Protein AF-A0A2G7GZM2-F1 (afdb_monomer)

Foldseek 3Di:
DDPVVVVVVLQPDPQVVLQVVLVVLVVLLVVLQVQLVVCVVVVVNVVSVVSVVVSVVSVVVSVVSVVVLVVCVVVPRPHDHDDPDD

Structure (mmCIF, N/CA/C/O backbone):
data_AF-A0A2G7GZM2-F1
#
_entry.id   AF-A0A2G7GZM2-F1
#
loop_
_atom_site.group_PDB
_atom_site.id
_atom_site.type_symbol
_atom_site.label_atom_id
_atom_site.label_alt_id
_atom_site.label_comp_id
_atom_site.label_asym_id
_atom_site.label_entity_id
_atom_site.label_seq_id
_atom_site.pdbx_PDB_ins_code
_atom_site.Cartn_x
_atom_site.Cartn_y
_atom_site.Cartn_z
_atom_site.occupancy
_atom_site.B_iso_or_equiv
_atom_site.auth_seq_id
_atom_site.auth_comp_id
_atom_site.auth_asym_id
_atom_site.auth_atom_id
_atom_site.pdbx_PDB_model_num
ATOM 1 N N . MET A 1 1 ? 9.341 1.531 22.564 1.00 60.84 1 MET A N 1
ATOM 2 C CA . MET A 1 1 ? 7.927 1.972 22.564 1.00 60.84 1 MET A CA 1
ATOM 3 C C . MET A 1 1 ? 7.132 0.929 23.345 1.00 60.84 1 MET A C 1
ATOM 5 O O . MET A 1 1 ? 7.407 -0.245 23.144 1.00 60.84 1 MET A O 1
ATOM 9 N N . SER A 1 2 ? 6.264 1.299 24.293 1.00 78.00 2 SER A N 1
ATOM 10 C CA . SER A 1 2 ? 5.506 0.296 25.068 1.00 78.00 2 SER A CA 1
ATOM 11 C C . SER A 1 2 ? 4.223 -0.119 24.340 1.00 78.00 2 SER A C 1
ATOM 13 O O . SER A 1 2 ? 3.644 0.673 23.598 1.00 78.00 2 SER A O 1
ATOM 15 N N . LEU A 1 3 ? 3.776 -1.353 24.581 1.00 79.38 3 LEU A N 1
ATOM 16 C CA . LEU A 1 3 ? 2.592 -1.968 23.965 1.00 79.38 3 LEU A CA 1
ATOM 17 C C . LEU A 1 3 ? 1.317 -1.088 24.025 1.00 79.38 3 LEU A C 1
ATOM 19 O O . LEU A 1 3 ? 0.637 -0.965 23.008 1.00 79.38 3 LEU A O 1
ATOM 23 N N . PRO A 1 4 ? 1.029 -0.371 25.134 1.00 85.81 4 PRO A N 1
ATOM 24 C CA . PRO A 1 4 ? -0.116 0.542 25.200 1.00 85.81 4 PRO A CA 1
ATOM 25 C C . PRO A 1 4 ? -0.040 1.724 24.224 1.00 85.81 4 PRO A C 1
ATOM 27 O O . PRO A 1 4 ? -1.064 2.155 23.703 1.00 85.81 4 PRO A O 1
ATOM 30 N N . HIS A 1 5 ? 1.159 2.252 23.950 1.00 84.88 5 HIS A N 1
ATOM 31 C CA . HIS A 1 5 ? 1.320 3.376 23.023 1.00 84.88 5 HIS A CA 1
ATOM 32 C C . HIS A 1 5 ? 1.091 2.954 21.569 1.00 84.88 5 HIS A C 1
ATOM 34 O O . HIS A 1 5 ? 0.509 3.723 20.809 1.00 84.88 5 HIS A O 1
ATOM 40 N N . LEU A 1 6 ? 1.502 1.735 21.201 1.00 84.12 6 LEU A N 1
ATOM 41 C CA . LEU A 1 6 ? 1.210 1.159 19.885 1.00 84.12 6 LEU A CA 1
ATOM 42 C C . LEU A 1 6 ? -0.296 0.963 19.705 1.00 84.12 6 LEU A C 1
ATOM 44 O O . LEU A 1 6 ? -0.863 1.460 18.740 1.00 84.12 6 LEU A O 1
ATOM 48 N N . HIS A 1 7 ? -0.963 0.350 20.682 1.00 87.38 7 HIS A N 1
ATOM 49 C CA . HIS A 1 7 ? -2.411 0.151 20.638 1.00 87.38 7 HIS A CA 1
ATOM 50 C C . HIS A 1 7 ? -3.176 1.489 20.539 1.00 87.38 7 HIS A C 1
ATOM 52 O O . HIS A 1 7 ? -4.109 1.632 19.752 1.00 87.38 7 HIS A O 1
ATOM 58 N N . ALA A 1 8 ? -2.752 2.512 21.291 1.00 89.56 8 ALA A N 1
ATOM 59 C CA . ALA A 1 8 ? -3.340 3.850 21.218 1.00 89.56 8 ALA A CA 1
ATOM 60 C C . ALA A 1 8 ? -3.058 4.579 19.891 1.00 89.56 8 ALA A C 1
ATOM 62 O O . ALA A 1 8 ? -3.821 5.466 19.506 1.00 89.56 8 ALA A O 1
ATOM 63 N N . ALA A 1 9 ? -1.955 4.266 19.209 1.00 89.25 9 ALA A N 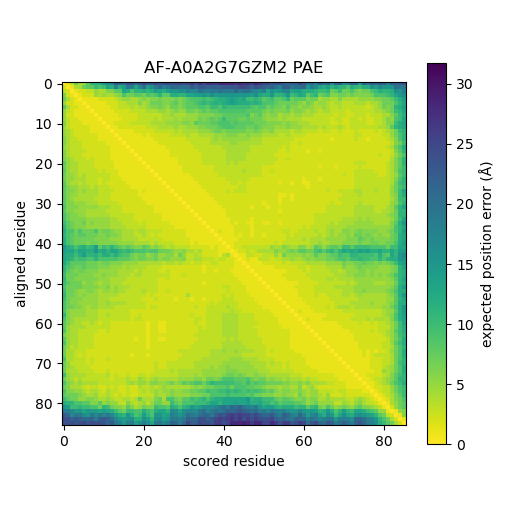1
ATOM 64 C CA . ALA A 1 9 ? -1.694 4.769 17.865 1.00 89.25 9 ALA A CA 1
ATOM 65 C C . ALA A 1 9 ? -2.637 4.101 16.857 1.00 89.25 9 ALA A C 1
ATOM 67 O O . ALA A 1 9 ? -3.352 4.812 16.163 1.00 89.25 9 ALA A O 1
ATOM 68 N N . LEU A 1 10 ? -2.729 2.767 16.878 1.00 90.81 10 LEU A N 1
ATOM 69 C CA . LEU A 1 10 ? -3.589 1.979 15.988 1.00 90.81 10 LEU A CA 1
ATOM 70 C C . LEU A 1 10 ? -5.078 2.339 16.112 1.00 90.81 10 LEU A C 1
ATOM 72 O O . LEU A 1 10 ? -5.775 2.434 15.107 1.00 90.81 10 LEU A O 1
ATOM 76 N N . ASN A 1 11 ? -5.561 2.623 17.326 1.00 90.56 11 ASN A N 1
ATOM 77 C CA . ASN A 1 11 ? -6.944 3.072 17.542 1.00 90.56 11 ASN A CA 1
ATOM 78 C C . ASN A 1 11 ? -7.237 4.472 16.988 1.00 90.56 11 ASN A C 1
ATOM 80 O O . ASN A 1 11 ? -8.395 4.810 16.766 1.00 90.56 11 ASN A O 1
ATOM 84 N N . ARG A 1 12 ? -6.211 5.311 16.823 1.00 93.38 12 ARG A N 1
ATOM 85 C CA . ARG A 1 12 ? -6.349 6.665 16.268 1.00 93.38 12 ARG A CA 1
ATOM 86 C C . ARG A 1 12 ? -6.043 6.720 14.775 1.00 93.38 12 ARG A C 1
ATOM 88 O O . ARG A 1 12 ? -6.207 7.781 14.181 1.00 93.38 12 ARG A O 1
ATOM 95 N N . THR A 1 13 ? -5.571 5.621 14.192 1.00 94.12 13 THR A N 1
ATOM 96 C CA . THR A 1 13 ? -5.304 5.524 12.761 1.00 94.12 13 THR A CA 1
ATOM 97 C C . THR A 1 13 ? -6.608 5.658 11.990 1.00 94.12 13 THR A C 1
ATOM 99 O O . THR A 1 13 ? -7.574 4.942 12.251 1.00 94.12 13 THR A O 1
ATOM 102 N N . ASP A 1 14 ? -6.618 6.554 11.009 1.00 94.94 14 ASP A N 1
ATOM 103 C CA . ASP A 1 14 ? -7.646 6.559 9.978 1.00 94.94 14 ASP A CA 1
ATOM 104 C C . ASP A 1 14 ? -7.329 5.446 8.974 1.00 94.94 14 ASP A C 1
ATOM 106 O O . ASP A 1 14 ? -6.475 5.581 8.095 1.00 94.94 14 ASP A O 1
ATOM 110 N N . TRP A 1 15 ? -7.981 4.303 9.164 1.00 93.88 15 TRP A N 1
ATOM 111 C CA . TRP A 1 15 ? -7.748 3.110 8.358 1.00 93.88 15 TRP A CA 1
ATOM 112 C C . TRP A 1 15 ? -8.230 3.255 6.914 1.00 93.88 15 TRP A C 1
ATOM 114 O O . TRP A 1 15 ? -7.667 2.608 6.035 1.00 93.88 15 TRP A O 1
ATOM 124 N N . ALA A 1 16 ? -9.224 4.109 6.654 1.00 93.25 16 ALA A N 1
ATOM 125 C CA . ALA A 1 16 ? -9.682 4.380 5.296 1.00 93.25 16 ALA A CA 1
ATOM 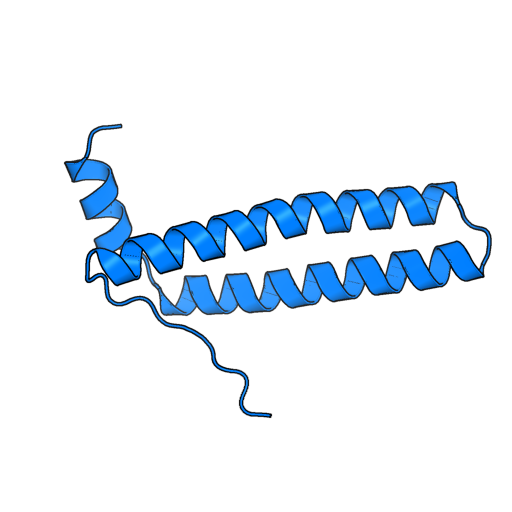126 C C . ALA A 1 16 ? -8.631 5.196 4.536 1.00 93.25 16 ALA A C 1
ATOM 128 O O . ALA A 1 16 ? -8.210 4.793 3.452 1.00 93.25 16 ALA A O 1
ATOM 129 N N . ALA A 1 17 ? -8.120 6.266 5.152 1.00 94.00 17 ALA A N 1
ATOM 130 C CA . ALA A 1 17 ? -7.041 7.060 4.569 1.00 94.00 17 ALA A CA 1
ATOM 131 C C . ALA A 1 17 ? -5.764 6.228 4.350 1.00 94.00 17 ALA A C 1
ATOM 133 O O . ALA A 1 17 ? -5.098 6.367 3.325 1.00 94.00 17 ALA A O 1
ATOM 134 N N . LEU A 1 18 ? -5.429 5.327 5.283 1.00 94.31 18 LEU A N 1
ATOM 135 C CA . LEU A 1 18 ? -4.291 4.419 5.117 1.00 94.31 18 LEU A CA 1
ATOM 136 C C . LEU A 1 18 ? -4.485 3.468 3.925 1.00 94.31 18 LEU A C 1
ATOM 138 O O . LEU A 1 18 ? -3.547 3.238 3.161 1.00 94.31 18 LEU A O 1
ATOM 142 N N . ALA A 1 19 ? -5.694 2.931 3.744 1.00 93.19 19 ALA A N 1
ATOM 143 C CA . ALA A 1 19 ? -6.010 2.053 2.623 1.00 93.19 19 ALA A CA 1
ATOM 144 C C . ALA A 1 19 ? -5.945 2.790 1.274 1.00 93.19 19 ALA A C 1
ATOM 146 O O . ALA A 1 19 ? -5.414 2.242 0.309 1.00 93.19 19 ALA A O 1
ATOM 147 N N . GLU A 1 20 ? -6.405 4.043 1.212 1.00 93.69 20 GLU A N 1
ATOM 148 C CA . GLU A 1 20 ? -6.255 4.906 0.029 1.00 93.69 20 GLU A CA 1
ATOM 149 C C . GLU A 1 20 ? -4.782 5.163 -0.301 1.00 93.69 20 GLU A C 1
ATOM 151 O O . GLU A 1 20 ? -4.364 5.005 -1.448 1.00 93.69 20 GLU A O 1
ATOM 156 N N . GLN A 1 21 ? -3.967 5.488 0.708 1.00 94.12 21 GLN A N 1
ATOM 157 C CA . GLN A 1 21 ? -2.525 5.684 0.533 1.00 94.12 21 GLN A CA 1
ATOM 158 C C . GLN A 1 21 ? -1.830 4.419 0.030 1.00 94.12 21 GLN A C 1
ATOM 160 O O . GLN A 1 21 ? -0.972 4.500 -0.848 1.00 94.12 21 GLN A O 1
ATOM 165 N N . LYS A 1 22 ? -2.219 3.251 0.549 1.00 94.69 22 LYS A N 1
ATOM 166 C CA . LYS A 1 22 ? -1.714 1.960 0.078 1.00 94.69 22 LYS A CA 1
ATOM 167 C C . LYS A 1 22 ? -2.075 1.726 -1.390 1.00 94.69 22 LYS A C 1
ATOM 169 O O . LYS A 1 22 ? -1.215 1.315 -2.163 1.00 94.69 22 LYS A O 1
ATOM 174 N N . GLY A 1 23 ? -3.321 2.006 -1.778 1.00 94.00 23 GLY A N 1
ATOM 175 C CA . GLY A 1 23 ? -3.773 1.907 -3.168 1.00 94.00 23 GLY A CA 1
ATOM 176 C C . GLY A 1 23 ? -2.955 2.804 -4.098 1.00 94.00 23 GLY A C 1
ATOM 177 O O . GLY A 1 23 ? -2.382 2.322 -5.073 1.00 94.00 23 GLY A O 1
ATOM 178 N N . ALA A 1 24 ? -2.800 4.080 -3.739 1.00 94.19 24 ALA A N 1
ATOM 179 C CA . ALA A 1 24 ? -1.980 5.018 -4.500 1.00 94.19 24 ALA A CA 1
ATOM 180 C C . ALA A 1 24 ? -0.517 4.554 -4.600 1.00 94.19 24 ALA A C 1
ATOM 182 O O . ALA A 1 24 ? 0.086 4.620 -5.669 1.00 94.19 24 ALA A O 1
ATOM 183 N N . LEU A 1 25 ? 0.069 4.046 -3.513 1.00 94.62 25 LEU A N 1
ATOM 184 C CA . LEU A 1 25 ? 1.432 3.514 -3.522 1.00 94.62 25 LEU A CA 1
ATOM 185 C C . LEU A 1 25 ? 1.572 2.300 -4.459 1.00 94.62 25 LEU A C 1
ATOM 187 O O . LEU A 1 25 ? 2.556 2.210 -5.193 1.00 94.62 25 LEU A O 1
ATOM 191 N N . ALA A 1 26 ? 0.580 1.406 -4.498 1.00 94.75 26 ALA A N 1
ATOM 192 C CA . ALA A 1 26 ? 0.561 0.267 -5.417 1.00 94.75 26 ALA A CA 1
ATOM 193 C C . ALA A 1 26 ? 0.541 0.707 -6.890 1.00 94.75 26 ALA A C 1
ATOM 195 O O . ALA A 1 26 ? 1.249 0.129 -7.718 1.00 94.75 26 ALA A O 1
ATOM 196 N N . GLU A 1 27 ? -0.194 1.773 -7.214 1.00 94.88 27 GLU A N 1
ATOM 197 C CA . GLU A 1 27 ? -0.170 2.383 -8.548 1.00 94.88 27 GLU A CA 1
ATOM 198 C C . GLU A 1 27 ? 1.212 2.958 -8.896 1.00 94.88 27 GLU A C 1
ATOM 200 O O . GLU A 1 27 ? 1.688 2.779 -10.019 1.00 94.88 27 GLU A O 1
ATOM 205 N N . HIS A 1 28 ? 1.903 3.584 -7.936 1.00 94.69 28 HIS A N 1
ATOM 206 C CA . HIS A 1 28 ? 3.261 4.101 -8.150 1.00 94.69 28 HIS A CA 1
ATOM 207 C C . HIS A 1 28 ? 4.270 2.975 -8.406 1.00 94.69 28 HIS A C 1
ATOM 209 O O . HIS A 1 28 ? 5.101 3.092 -9.307 1.00 94.69 28 HIS A O 1
ATOM 215 N N . VAL A 1 29 ? 4.171 1.858 -7.678 1.00 95.25 29 VAL A N 1
ATOM 216 C CA . VAL A 1 29 ? 4.992 0.663 -7.934 1.00 95.25 29 VAL A CA 1
ATOM 217 C C . VAL A 1 29 ? 4.737 0.113 -9.334 1.00 95.25 29 VAL A C 1
ATOM 219 O O . VAL A 1 29 ? 5.682 -0.182 -10.069 1.00 95.25 29 VAL A O 1
ATOM 222 N N . ALA A 1 30 ? 3.469 -0.015 -9.731 1.00 95.06 30 ALA A N 1
ATOM 223 C CA . ALA A 1 30 ? 3.113 -0.465 -11.073 1.00 95.06 30 ALA A CA 1
ATOM 224 C C . ALA A 1 30 ? 3.692 0.464 -12.155 1.00 95.06 30 ALA A C 1
ATOM 226 O O . ALA A 1 30 ? 4.267 -0.019 -13.133 1.00 95.06 30 ALA A O 1
ATOM 227 N N . ALA A 1 31 ? 3.618 1.783 -11.954 1.00 94.75 31 ALA A N 1
ATOM 228 C CA . ALA A 1 31 ? 4.200 2.767 -12.861 1.00 94.75 31 ALA A CA 1
ATOM 229 C C . ALA A 1 31 ? 5.734 2.657 -12.944 1.00 94.75 31 ALA A C 1
ATOM 231 O O . ALA A 1 31 ? 6.286 2.687 -14.044 1.00 94.75 31 ALA A O 1
ATOM 232 N N . ALA A 1 32 ? 6.427 2.468 -11.816 1.00 94.25 32 ALA A N 1
ATOM 233 C CA . ALA A 1 32 ? 7.880 2.282 -11.789 1.00 94.25 32 ALA A CA 1
ATOM 234 C C . ALA A 1 32 ? 8.313 1.015 -12.549 1.00 94.25 32 ALA A C 1
ATOM 236 O O . ALA A 1 32 ? 9.241 1.060 -13.358 1.00 94.25 32 ALA A O 1
ATOM 237 N N . ARG A 1 33 ? 7.586 -0.098 -12.381 1.00 95.25 33 ARG A N 1
ATOM 238 C CA . ARG A 1 33 ? 7.829 -1.339 -13.140 1.00 95.25 33 ARG A CA 1
ATOM 239 C C . ARG A 1 33 ? 7.594 -1.162 -14.641 1.00 95.25 33 ARG A C 1
ATOM 241 O O . ARG A 1 33 ? 8.357 -1.699 -15.444 1.00 95.25 33 ARG A O 1
ATOM 248 N N . LEU A 1 34 ? 6.565 -0.403 -15.024 1.00 96.19 34 LEU A N 1
ATOM 249 C CA . LEU A 1 34 ? 6.299 -0.065 -16.424 1.00 96.19 34 LEU A CA 1
ATOM 250 C C . LEU A 1 34 ? 7.440 0.780 -17.015 1.00 96.19 34 LEU A C 1
ATOM 252 O O . LEU A 1 34 ? 7.896 0.503 -18.123 1.00 96.19 34 LEU A O 1
ATOM 256 N N . ALA A 1 35 ? 7.928 1.772 -16.265 1.00 95.00 35 ALA A N 1
ATOM 257 C CA . ALA A 1 35 ? 9.055 2.605 -16.671 1.00 95.00 35 ALA A CA 1
ATOM 258 C C . ALA A 1 35 ? 10.336 1.777 -16.854 1.00 95.00 35 ALA A C 1
ATOM 260 O O . ALA A 1 35 ? 10.990 1.906 -17.887 1.00 95.00 35 ALA A O 1
ATOM 261 N N . HIS A 1 36 ? 10.648 0.873 -15.917 1.00 95.94 36 HIS A N 1
ATOM 262 C CA . HIS A 1 36 ? 11.748 -0.086 -16.068 1.00 95.94 36 HIS A CA 1
ATOM 263 C C . HIS A 1 36 ? 11.607 -0.899 -17.363 1.00 95.94 36 HIS A C 1
ATOM 265 O O . HIS A 1 36 ? 12.555 -0.974 -18.140 1.00 95.94 36 HIS A O 1
ATOM 271 N N . ALA A 1 37 ? 10.425 -1.462 -17.638 1.00 95.50 37 ALA A N 1
ATOM 272 C CA . ALA A 1 37 ? 10.203 -2.261 -18.843 1.00 95.50 37 ALA A CA 1
ATOM 273 C C . ALA A 1 37 ? 10.415 -1.453 -20.138 1.00 95.50 37 ALA A C 1
ATOM 275 O O . ALA A 1 37 ? 11.011 -1.965 -21.085 1.00 95.50 37 ALA A O 1
ATOM 276 N N . GLY A 1 38 ? 9.965 -0.193 -20.170 1.00 96.25 38 GLY A N 1
ATOM 277 C CA . GLY A 1 38 ? 10.194 0.713 -21.298 1.00 96.25 38 GLY A CA 1
ATOM 278 C C . GLY A 1 38 ? 11.676 1.039 -21.498 1.00 96.25 38 GLY A C 1
ATOM 279 O O . GLY A 1 38 ? 12.202 0.871 -22.594 1.00 96.25 38 GLY A O 1
ATOM 280 N N . LEU A 1 39 ? 12.371 1.424 -20.426 1.00 96.00 39 LEU A N 1
ATOM 281 C CA . LEU A 1 39 ? 13.795 1.775 -20.463 1.00 96.00 39 LEU A CA 1
ATOM 282 C C . LEU A 1 39 ? 14.679 0.580 -20.843 1.00 96.00 39 LEU A C 1
ATOM 284 O O . LEU A 1 39 ? 15.603 0.731 -21.640 1.00 96.00 39 LEU A O 1
ATOM 288 N N . ALA A 1 40 ? 14.368 -0.611 -20.329 1.00 95.06 40 ALA A N 1
ATOM 289 C CA . ALA A 1 40 ? 15.065 -1.843 -20.683 1.00 95.06 40 ALA A CA 1
ATOM 290 C C . ALA A 1 40 ? 14.865 -2.202 -22.166 1.00 95.06 40 ALA A C 1
ATOM 292 O O . ALA A 1 40 ? 15.811 -2.604 -22.840 1.00 95.06 40 ALA A O 1
ATOM 293 N N . ALA A 1 41 ? 13.656 -2.013 -22.709 1.00 95.88 41 ALA A N 1
ATOM 294 C CA . ALA A 1 41 ? 13.384 -2.249 -24.128 1.00 95.88 41 ALA A CA 1
ATOM 295 C C . ALA A 1 41 ? 14.140 -1.274 -25.052 1.00 95.88 41 ALA A C 1
ATOM 297 O O . ALA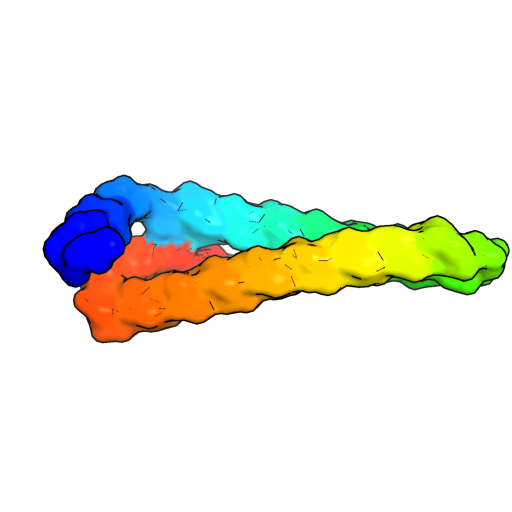 A 1 41 ? 14.481 -1.634 -26.179 1.00 95.88 41 ALA A O 1
ATOM 298 N N . GLU A 1 42 ? 14.423 -0.061 -24.575 1.00 95.38 42 GLU A N 1
ATOM 299 C CA . GLU A 1 42 ? 15.196 0.964 -25.288 1.00 95.38 42 GLU A CA 1
ATOM 300 C C . GLU A 1 42 ? 16.723 0.803 -25.136 1.00 95.38 42 GLU A C 1
ATOM 302 O O . GLU A 1 42 ? 17.480 1.511 -25.801 1.00 95.38 42 GLU A O 1
ATOM 307 N N . GLY A 1 43 ? 17.194 -0.133 -24.301 1.00 93.62 43 GLY A N 1
ATOM 308 C CA . GLY A 1 43 ? 18.621 -0.344 -24.017 1.00 93.62 43 GLY A CA 1
ATOM 309 C C . GLY A 1 43 ? 19.229 0.691 -23.064 1.00 93.62 43 GLY A C 1
ATOM 310 O O . GLY A 1 43 ? 20.445 0.883 -23.035 1.00 93.62 43 GLY A O 1
ATOM 311 N N . HIS A 1 44 ? 18.396 1.392 -22.291 1.00 94.06 44 HIS A N 1
ATOM 312 C CA . HIS A 1 44 ? 18.820 2.340 -21.263 1.00 94.06 44 HIS A CA 1
ATOM 313 C C . HIS A 1 44 ? 19.069 1.629 -19.920 1.00 94.06 44 HIS A C 1
ATOM 315 O O . HIS A 1 44 ? 18.443 1.965 -18.915 1.00 94.06 44 HIS A O 1
ATOM 321 N N . ASP A 1 45 ? 19.997 0.666 -19.894 1.00 90.94 45 ASP A N 1
ATOM 322 C CA . ASP A 1 45 ? 20.195 -0.277 -18.775 1.00 90.94 45 ASP A CA 1
ATOM 323 C C . ASP A 1 45 ? 20.344 0.416 -17.409 1.00 90.94 45 ASP A C 1
ATOM 325 O O . ASP A 1 45 ? 19.620 0.108 -16.469 1.00 90.94 45 ASP A O 1
ATOM 329 N N . SER A 1 46 ? 21.188 1.450 -17.306 1.00 93.88 46 SER A N 1
ATOM 330 C CA . SER A 1 46 ? 21.387 2.172 -16.037 1.00 93.88 46 SER A CA 1
ATOM 331 C C . SER A 1 46 ? 20.141 2.919 -15.541 1.00 93.88 46 SER A C 1
ATOM 333 O O . SER A 1 46 ? 20.001 3.122 -14.336 1.00 93.88 46 SER A O 1
ATOM 335 N N . ALA A 1 47 ? 19.270 3.383 -16.440 1.00 93.12 47 ALA A N 1
ATOM 336 C CA . ALA A 1 47 ? 18.027 4.052 -16.059 1.00 93.12 47 ALA A CA 1
ATOM 337 C C . ALA A 1 47 ? 16.935 3.028 -15.723 1.00 93.12 47 ALA A C 1
ATOM 339 O O . ALA A 1 47 ? 16.124 3.269 -14.829 1.00 93.12 47 ALA A O 1
ATOM 340 N N . ALA A 1 48 ? 16.934 1.889 -16.420 1.00 94.50 48 ALA A N 1
ATOM 341 C CA . ALA A 1 48 ? 16.066 0.767 -16.113 1.00 94.50 48 ALA A CA 1
ATOM 342 C C . ALA A 1 48 ? 16.358 0.240 -14.700 1.00 94.50 48 ALA A C 1
ATOM 344 O O . ALA A 1 48 ? 15.439 0.202 -13.883 1.00 94.50 48 ALA A O 1
ATOM 345 N N . ASP A 1 49 ? 17.619 -0.061 -14.379 1.00 95.19 49 ASP A N 1
ATOM 346 C CA . ASP A 1 49 ? 18.024 -0.557 -13.056 1.00 95.19 49 ASP A CA 1
ATOM 347 C C . ASP A 1 49 ? 17.571 0.387 -11.932 1.00 95.19 49 ASP A C 1
ATOM 349 O O . ASP A 1 49 ? 16.966 -0.050 -10.956 1.00 95.19 49 ASP A O 1
ATOM 353 N N . LEU A 1 50 ? 17.741 1.702 -12.113 1.00 95.12 50 LEU A N 1
ATOM 354 C CA . LEU A 1 50 ? 17.277 2.695 -11.140 1.00 95.12 50 LEU A CA 1
ATOM 355 C C . LEU A 1 50 ? 15.751 2.662 -10.939 1.00 95.12 50 LEU A C 1
ATOM 357 O O . LEU A 1 50 ? 15.267 2.815 -9.817 1.00 95.12 50 LEU A O 1
ATOM 361 N N . ALA A 1 51 ? 14.979 2.478 -12.013 1.00 92.75 51 ALA A N 1
ATOM 362 C CA . ALA A 1 51 ? 13.526 2.349 -11.922 1.00 92.75 51 ALA A CA 1
ATOM 363 C C . ALA A 1 51 ? 13.105 1.042 -11.226 1.00 92.75 51 ALA A C 1
ATOM 365 O O . ALA A 1 51 ? 12.100 1.028 -10.510 1.00 92.75 51 ALA A O 1
ATOM 366 N N . LEU A 1 52 ? 13.873 -0.038 -11.402 1.00 93.38 52 LEU A N 1
ATOM 367 C CA . LEU A 1 52 ? 13.639 -1.315 -10.731 1.00 93.38 52 LEU A CA 1
ATOM 368 C C . LEU A 1 52 ? 13.953 -1.240 -9.234 1.00 93.38 52 LEU A C 1
ATOM 370 O O . LEU A 1 52 ? 13.133 -1.681 -8.429 1.00 93.38 52 LEU A O 1
ATOM 374 N N . ASP A 1 53 ? 15.080 -0.632 -8.863 1.00 94.75 53 ASP A N 1
ATOM 375 C CA . ASP A 1 53 ? 15.449 -0.385 -7.466 1.00 94.75 53 ASP A CA 1
ATOM 376 C C . ASP A 1 53 ? 14.379 0.462 -6.770 1.00 94.75 53 ASP A C 1
ATOM 378 O O . ASP A 1 53 ? 13.900 0.120 -5.688 1.00 94.75 53 ASP A O 1
ATOM 382 N N . HIS A 1 54 ? 13.908 1.519 -7.439 1.00 92.44 54 HIS A N 1
ATOM 383 C CA . HIS A 1 54 ? 12.828 2.346 -6.914 1.00 92.44 54 HIS A CA 1
ATOM 384 C C . HIS A 1 54 ? 11.531 1.550 -6.699 1.00 92.44 54 HIS A C 1
ATOM 386 O O . HIS A 1 54 ? 10.881 1.699 -5.665 1.00 92.44 54 HIS A O 1
ATOM 392 N N . ALA A 1 55 ? 11.156 0.678 -7.642 1.00 94.12 55 ALA A N 1
ATOM 393 C CA . ALA A 1 55 ? 9.996 -0.195 -7.476 1.00 94.12 55 ALA A CA 1
ATOM 394 C C . ALA A 1 55 ? 10.167 -1.158 -6.287 1.00 94.12 55 ALA A C 1
ATOM 396 O O . ALA A 1 55 ? 9.200 -1.404 -5.565 1.00 94.12 55 ALA A O 1
ATOM 397 N N . HIS A 1 56 ? 11.380 -1.671 -6.062 1.00 93.69 56 HIS A N 1
ATOM 398 C CA . HIS A 1 56 ? 11.687 -2.577 -4.957 1.00 93.69 56 HIS A CA 1
ATOM 399 C C . HIS A 1 56 ? 11.573 -1.899 -3.584 1.00 93.69 56 HIS A C 1
ATOM 401 O O . HIS A 1 56 ? 10.977 -2.462 -2.663 1.00 93.69 56 HIS A O 1
ATOM 407 N N . ASP A 1 57 ? 12.075 -0.670 -3.452 1.00 93.06 57 ASP A N 1
ATOM 408 C CA . ASP A 1 57 ? 11.954 0.106 -2.213 1.00 93.06 57 ASP A CA 1
ATOM 409 C C . ASP A 1 57 ? 10.481 0.349 -1.845 1.00 93.06 57 ASP A C 1
ATOM 411 O O . ASP A 1 57 ? 10.071 0.195 -0.690 1.00 93.06 57 ASP A O 1
ATOM 415 N N . LEU A 1 58 ? 9.662 0.693 -2.841 1.00 94.38 58 LEU A N 1
ATOM 416 C CA . LEU A 1 58 ? 8.233 0.938 -2.657 1.00 94.38 58 LEU A CA 1
ATOM 417 C C . LEU A 1 58 ? 7.446 -0.359 -2.372 1.00 94.38 58 LEU A C 1
ATOM 419 O O . LEU A 1 58 ? 6.531 -0.340 -1.546 1.00 94.38 58 LEU A O 1
ATOM 423 N N . ASP A 1 59 ? 7.824 -1.490 -2.979 1.00 94.12 59 ASP A N 1
ATOM 424 C CA . ASP A 1 59 ? 7.280 -2.818 -2.648 1.00 94.12 59 ASP A CA 1
ATOM 425 C C . ASP A 1 59 ? 7.493 -3.168 -1.171 1.00 94.12 59 ASP A C 1
ATOM 427 O O . ASP A 1 59 ? 6.594 -3.701 -0.518 1.00 94.12 59 ASP A O 1
ATOM 431 N N . GLY A 1 60 ? 8.672 -2.855 -0.624 1.00 94.31 60 GLY A N 1
ATOM 432 C CA . GLY A 1 60 ? 8.969 -3.083 0.790 1.00 94.31 60 GLY A CA 1
ATOM 433 C C . GLY A 1 60 ? 8.010 -2.326 1.713 1.00 94.31 60 GLY A C 1
ATOM 434 O O . GLY A 1 60 ? 7.552 -2.868 2.723 1.00 94.31 60 GLY A O 1
ATOM 435 N N . ILE A 1 61 ? 7.649 -1.095 1.339 1.00 95.00 61 ILE A N 1
ATOM 436 C CA . ILE A 1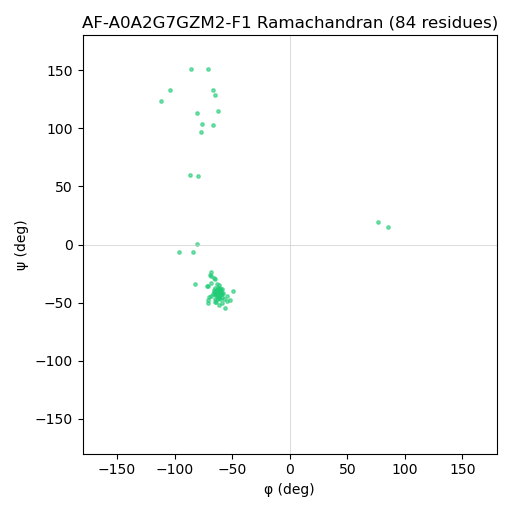 61 ? 6.673 -0.284 2.076 1.00 95.00 61 ILE A CA 1
ATOM 437 C C . ILE A 1 61 ? 5.270 -0.887 1.951 1.00 95.00 61 ILE A C 1
ATOM 439 O O . ILE A 1 61 ? 4.588 -1.017 2.967 1.00 95.00 61 ILE A O 1
ATOM 443 N N . LEU A 1 62 ? 4.849 -1.305 0.751 1.00 95.06 62 LEU A N 1
ATOM 444 C CA . LEU A 1 62 ? 3.555 -1.971 0.556 1.00 95.06 62 LEU A CA 1
ATOM 445 C C . LEU A 1 62 ? 3.432 -3.226 1.415 1.00 95.06 62 LEU A C 1
ATOM 447 O O . LEU A 1 62 ? 2.446 -3.380 2.132 1.00 95.06 62 LEU A O 1
ATOM 451 N N . HIS A 1 63 ? 4.462 -4.070 1.410 1.00 95.06 63 HIS A N 1
ATOM 452 C CA . HIS A 1 63 ? 4.479 -5.289 2.207 1.00 95.06 63 HIS A CA 1
ATOM 453 C C . HIS A 1 63 ? 4.391 -4.997 3.710 1.00 95.06 63 HIS A C 1
ATOM 455 O O . HIS A 1 63 ? 3.688 -5.686 4.449 1.00 95.06 63 HIS A O 1
ATOM 461 N N . TRP A 1 64 ? 5.073 -3.949 4.179 1.00 95.25 64 TRP A N 1
ATOM 462 C CA . TRP A 1 64 ? 4.955 -3.511 5.566 1.00 95.25 64 TRP A CA 1
ATOM 463 C C . TRP A 1 64 ? 3.540 -3.009 5.899 1.00 95.25 64 TRP A C 1
ATOM 465 O O . TRP A 1 64 ? 3.018 -3.339 6.965 1.00 95.25 64 TRP A O 1
ATOM 475 N N . MET A 1 65 ? 2.902 -2.252 4.998 1.00 94.94 65 MET A N 1
ATOM 476 C CA . MET A 1 65 ? 1.519 -1.791 5.178 1.00 94.94 65 MET A CA 1
ATOM 477 C C . MET A 1 65 ? 0.538 -2.967 5.223 1.00 94.94 65 MET A C 1
ATOM 479 O O . MET A 1 65 ? -0.335 -2.979 6.087 1.00 94.94 65 MET A O 1
ATOM 483 N N . ASP A 1 66 ? 0.709 -3.964 4.350 1.00 93.88 66 ASP A N 1
ATOM 484 C CA . ASP A 1 66 ? -0.057 -5.215 4.368 1.00 93.88 66 ASP A CA 1
ATOM 485 C C . ASP A 1 66 ? 0.059 -5.919 5.719 1.00 93.88 66 ASP A C 1
ATOM 487 O O . ASP A 1 66 ? -0.943 -6.143 6.393 1.00 93.88 66 ASP A O 1
ATOM 491 N N . ALA A 1 67 ? 1.289 -6.179 6.169 1.00 94.38 67 ALA A N 1
ATOM 492 C CA . ALA A 1 67 ? 1.532 -6.862 7.434 1.00 94.38 67 ALA A CA 1
ATOM 493 C C . ALA A 1 67 ? 0.953 -6.096 8.639 1.00 94.38 67 ALA A C 1
ATOM 495 O O . ALA A 1 67 ? 0.428 -6.705 9.573 1.00 94.38 67 ALA A O 1
ATOM 496 N N . LEU A 1 68 ? 1.028 -4.760 8.626 1.00 93.50 68 LEU A N 1
ATOM 497 C CA . LEU A 1 68 ? 0.440 -3.912 9.661 1.00 93.50 68 LEU A CA 1
ATOM 498 C C . LEU A 1 68 ? -1.090 -4.009 9.677 1.00 93.50 68 LEU A C 1
ATOM 500 O O . LEU A 1 68 ? -1.680 -4.140 10.750 1.00 93.50 68 LEU A O 1
ATOM 504 N N . MET A 1 69 ? -1.724 -3.918 8.508 1.00 93.50 69 MET A N 1
ATOM 505 C CA . MET A 1 69 ? -3.177 -3.997 8.356 1.00 93.50 69 MET A CA 1
ATOM 506 C C . MET A 1 69 ? -3.702 -5.384 8.744 1.00 93.50 69 MET A C 1
ATOM 508 O O . MET A 1 69 ? -4.677 -5.470 9.488 1.00 93.50 69 MET A O 1
ATOM 512 N N . ASP A 1 70 ? -3.015 -6.453 8.341 1.00 93.50 70 ASP A N 1
ATOM 513 C CA . ASP A 1 70 ? -3.360 -7.830 8.706 1.00 93.50 70 ASP A CA 1
ATOM 514 C C . ASP A 1 70 ? -3.262 -8.056 10.218 1.00 93.50 70 ASP A C 1
ATOM 516 O O . ASP A 1 70 ? -4.185 -8.594 10.835 1.00 93.50 70 ASP A O 1
ATOM 520 N N . ALA A 1 71 ? -2.167 -7.613 10.844 1.00 92.06 71 ALA A N 1
ATOM 521 C CA . ALA A 1 71 ? -1.986 -7.731 12.288 1.00 92.06 71 ALA A CA 1
ATOM 522 C C . ALA A 1 71 ? -3.039 -6.919 13.059 1.00 92.06 71 ALA A C 1
ATOM 524 O O . ALA A 1 71 ? -3.635 -7.413 14.014 1.00 92.06 71 ALA A O 1
ATOM 525 N N . ALA A 1 72 ? -3.322 -5.690 12.622 1.00 91.81 72 ALA A N 1
ATOM 526 C CA . ALA A 1 72 ? -4.336 -4.854 13.251 1.00 91.81 72 ALA A CA 1
ATOM 527 C C . ALA A 1 72 ? -5.747 -5.450 13.101 1.00 91.81 72 ALA A C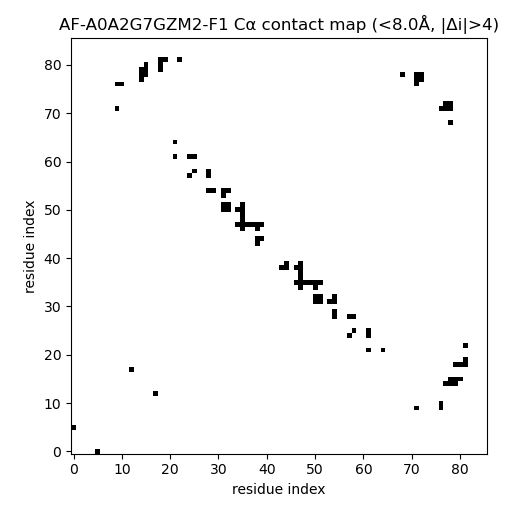 1
ATOM 529 O O . ALA A 1 72 ? -6.538 -5.414 14.043 1.00 91.81 72 ALA A O 1
ATOM 530 N N . GLN A 1 73 ? -6.067 -6.061 11.960 1.00 92.00 73 GLN A N 1
ATOM 531 C CA . GLN A 1 73 ? -7.342 -6.752 11.786 1.00 92.00 73 GLN A CA 1
ATOM 532 C C . GLN A 1 73 ? -7.467 -7.957 12.731 1.00 92.00 73 GLN A C 1
ATOM 534 O O . GLN A 1 73 ? -8.522 -8.150 13.335 1.00 92.00 73 GLN A O 1
ATOM 539 N N . GLN A 1 74 ? -6.400 -8.748 12.889 1.00 90.94 74 GLN A N 1
ATOM 540 C CA . GLN A 1 74 ? -6.372 -9.886 13.820 1.00 90.94 74 GLN A CA 1
ATOM 541 C C . GLN A 1 74 ? -6.573 -9.453 15.278 1.00 90.94 74 GLN A C 1
ATOM 543 O O . GLN A 1 74 ? -7.254 -10.146 16.034 1.00 90.94 74 GLN A O 1
ATOM 548 N N . ASP A 1 75 ? -6.057 -8.279 15.642 1.00 90.19 75 ASP A N 1
ATOM 549 C CA . ASP A 1 75 ? -6.227 -7.669 16.964 1.00 90.19 75 ASP A CA 1
ATOM 550 C C . ASP A 1 75 ? -7.584 -6.947 17.140 1.00 90.19 75 ASP A C 1
ATOM 552 O O . ASP A 1 75 ? -7.868 -6.403 18.210 1.00 90.19 75 ASP A O 1
ATOM 556 N N . GLY A 1 76 ? -8.447 -6.957 16.117 1.00 90.56 76 GLY A N 1
ATOM 557 C CA . GLY A 1 76 ? -9.810 -6.420 16.170 1.00 90.56 76 GLY A CA 1
ATOM 558 C C . GLY A 1 76 ? -9.937 -4.920 15.885 1.00 90.56 76 GLY A C 1
ATOM 559 O O . GLY A 1 76 ? -10.985 -4.338 16.172 1.00 90.56 76 GLY A O 1
ATOM 560 N N . PHE A 1 77 ? -8.907 -4.280 15.324 1.00 90.94 77 PHE A N 1
ATOM 561 C CA . PHE A 1 77 ? -9.003 -2.893 14.863 1.00 90.94 77 PHE A CA 1
ATOM 562 C C . PHE A 1 77 ? -9.885 -2.788 13.602 1.00 90.94 77 PHE A C 1
ATOM 564 O O . PHE A 1 77 ? -9.944 -3.730 12.807 1.00 90.94 77 PHE A O 1
ATOM 571 N N . PRO A 1 78 ? -10.565 -1.646 13.378 1.00 88.12 78 PRO A N 1
ATOM 572 C CA . PRO A 1 78 ? -11.492 -1.454 12.261 1.00 88.12 78 PRO A CA 1
ATOM 573 C C . PRO A 1 78 ? -10.749 -1.143 10.949 1.00 88.12 78 PRO A C 1
ATOM 575 O O . PRO A 1 78 ? -10.926 -0.082 10.352 1.00 88.12 78 PRO A O 1
ATOM 578 N N . VAL A 1 79 ? -9.884 -2.060 10.521 1.00 89.06 79 VAL A N 1
ATOM 579 C CA . VAL A 1 79 ? -9.097 -1.943 9.290 1.00 89.06 79 VAL A CA 1
ATOM 580 C C . VAL A 1 79 ? -10.021 -1.981 8.069 1.00 89.06 79 VAL A C 1
ATOM 582 O O . VAL A 1 79 ? -10.902 -2.836 7.971 1.00 89.06 79 VAL A O 1
ATOM 585 N N . VAL A 1 80 ? -9.814 -1.057 7.128 1.00 86.44 80 VAL A N 1
ATOM 586 C CA . VAL A 1 80 ? -10.563 -0.971 5.867 1.00 86.44 80 VAL A CA 1
ATOM 587 C C . VAL A 1 80 ? -9.687 -1.495 4.737 1.00 86.44 80 VAL A C 1
ATOM 589 O O . VAL A 1 80 ? -8.536 -1.092 4.612 1.00 86.44 80 VAL A O 1
ATOM 592 N N . PHE A 1 81 ? -10.237 -2.359 3.887 1.00 81.31 81 PHE A N 1
ATOM 593 C CA . PHE A 1 81 ? -9.577 -2.812 2.665 1.00 81.31 81 PHE A CA 1
ATOM 594 C C . PHE A 1 81 ? -10.338 -2.263 1.467 1.00 81.31 81 PHE A C 1
ATOM 596 O O . PHE A 1 81 ? -11.540 -2.493 1.334 1.00 81.31 81 PHE A O 1
ATOM 603 N N . LEU A 1 82 ? -9.644 -1.534 0.595 1.00 76.38 82 LEU A N 1
ATOM 604 C CA . LEU A 1 82 ? -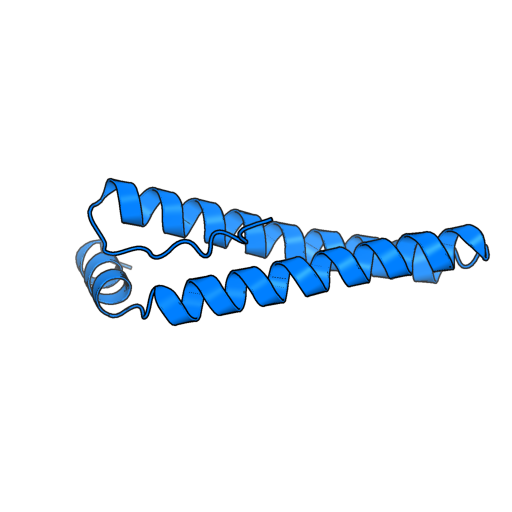10.217 -1.119 -0.678 1.00 76.38 82 LEU A CA 1
ATOM 605 C C . LEU A 1 82 ? -10.220 -2.332 -1.608 1.00 76.38 82 LEU A C 1
ATOM 607 O O . LEU A 1 82 ? -9.180 -2.734 -2.121 1.00 76.38 82 LEU A O 1
ATOM 611 N N . THR A 1 83 ? -11.386 -2.945 -1.792 1.00 62.59 83 THR A N 1
ATOM 612 C CA . THR A 1 83 ? -11.581 -3.925 -2.859 1.00 62.59 83 THR A CA 1
ATOM 613 C C . THR A 1 83 ? -11.837 -3.158 -4.146 1.00 62.59 83 THR A C 1
ATOM 615 O O . THR A 1 83 ? -12.875 -2.507 -4.276 1.00 62.59 83 THR A O 1
ATOM 618 N N . THR A 1 84 ? -10.921 -3.222 -5.105 1.00 53.84 84 THR A N 1
ATOM 619 C CA . THR A 1 84 ? -11.223 -2.813 -6.477 1.00 53.84 84 THR A CA 1
ATOM 620 C C . THR A 1 84 ? -12.241 -3.814 -7.018 1.00 53.84 84 THR A C 1
ATOM 622 O O . THR A 1 84 ? -11.900 -4.962 -7.285 1.00 53.84 84 THR A O 1
ATOM 625 N N . THR A 1 85 ? -13.518 -3.430 -7.090 1.00 42.94 85 THR A N 1
ATOM 626 C CA . THR A 1 85 ? -14.501 -4.172 -7.888 1.00 42.94 85 THR A CA 1
ATOM 627 C C . THR A 1 85 ? -14.050 -4.111 -9.342 1.00 42.94 85 THR A C 1
ATOM 629 O O . THR A 1 85 ? -13.963 -3.012 -9.892 1.00 42.94 85 THR A O 1
ATOM 632 N N . GLU A 1 86 ? -13.709 -5.279 -9.890 1.00 35.09 86 GLU A N 1
ATOM 633 C CA . GLU A 1 86 ? -1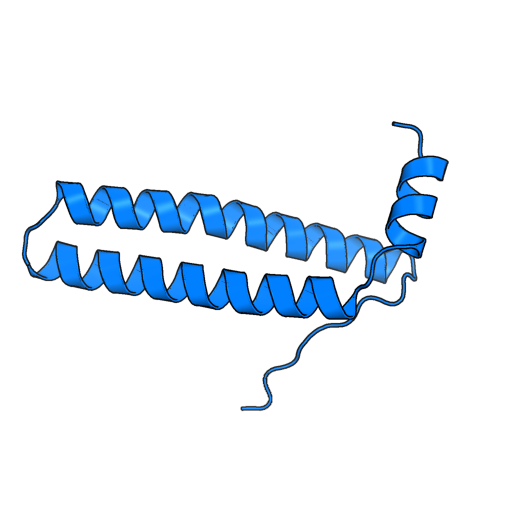3.395 -5.514 -11.307 1.00 35.09 86 GLU A CA 1
ATOM 634 C C . GLU A 1 86 ? -14.525 -5.077 -12.251 1.00 35.09 86 GLU A C 1
ATOM 636 O O . GLU A 1 86 ? -15.71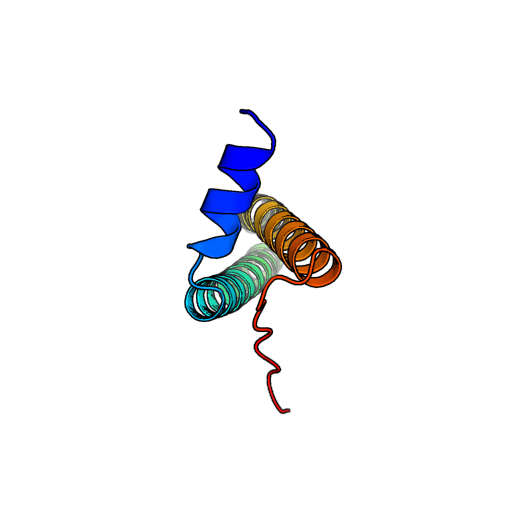5 -5.222 -11.876 1.00 35.09 86 GLU A O 1
#

Secondary structure (DSSP, 8-state):
--HHHHHHHHTT--HHHHHHHHHHHHHHHHHHHHHHHHHHHTT-HHHHHHHHHHHHHHHHHHHHHHHHHHHHHHTT----------

Solvent-accessible surface area (backbone atoms only — not comparable to full-atom values): 4773 Å² total; per-residue (Å²): 135,59,72,69,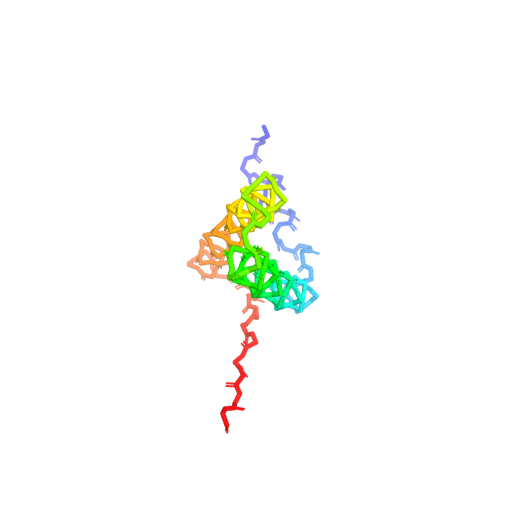59,53,53,57,46,62,74,67,52,60,34,59,63,50,32,51,52,50,52,54,49,51,51,50,31,53,50,27,48,50,48,16,54,53,29,48,74,71,68,39,53,75,62,12,52,54,26,44,53,53,24,51,59,49,47,55,51,52,53,50,50,50,54,50,47,54,52,39,42,76,74,68,47,87,63,47,77,81,74,83,80,128

Mean predicted aligned error: 4.91 Å

pLDDT: mean 90.03, std 10.76, range [35.09, 96.25]

Radius of gyration: 16.73 Å; Cα contacts (8 Å, |Δi|>4): 55; chains: 1; bounding box: 36×17×50 Å

Nearest PDB structures (foldseek):
  5t8l-assembly1_A  TM=9.143E-01  e=7.108E-01  Saccharomyces cerevisiae S288C
  4di0-assembly1_B  TM=8.575E-01  e=1.971E+00  Burkholderia pseudomallei 1710b
  4whe-assembly1_A  TM=5.855E-01  e=9.096E+00  Escherichia coli K-12

Sequence (86 aa):
MSLPHLHAALNRTDWAALAEQKGALAEHVAAARLAHAGLAAEGHDSAADLALDHAHDLDGILHWMDALMDAAQQDGFPVVFLTTTE